Protein AF-A0A920N8Y8-F1 (afdb_monomer_lite)

pLDDT: mean 88.1, std 11.08, range [61.56, 98.25]

Structure (mmCIF, N/CA/C/O backbone):
data_AF-A0A920N8Y8-F1
#
_entry.id   AF-A0A920N8Y8-F1
#
loop_
_atom_site.group_PDB
_atom_site.id
_atom_site.type_symbol
_atom_site.label_atom_id
_atom_site.label_alt_id
_atom_site.label_comp_id
_atom_site.label_asym_id
_atom_site.label_entity_id
_atom_site.label_seq_id
_atom_site.pdbx_PDB_ins_code
_atom_site.Cartn_x
_atom_site.Cartn_y
_atom_site.Cartn_z
_atom_site.occupancy
_atom_site.B_iso_or_equiv
_atom_site.auth_seq_id
_atom_site.auth_comp_id
_atom_site.auth_asym_id
_atom_site.auth_atom_id
_atom_site.pdbx_PDB_model_num
ATOM 1 N N . MET A 1 1 ? -25.276 -5.182 17.660 1.00 71.94 1 MET A N 1
ATOM 2 C CA . MET A 1 1 ? -24.204 -5.355 16.649 1.00 71.94 1 MET A CA 1
ATOM 3 C C . MET A 1 1 ? -24.294 -6.764 16.074 1.00 71.94 1 MET A C 1
ATOM 5 O O . MET A 1 1 ? -24.349 -7.689 16.868 1.00 71.94 1 MET A O 1
ATOM 9 N N . LEU A 1 2 ? -24.325 -6.931 14.742 1.00 94.31 2 LEU A N 1
ATOM 10 C CA . LEU A 1 2 ? -24.539 -8.237 14.080 1.00 94.31 2 LEU A CA 1
ATOM 11 C C . LEU A 1 2 ? -23.317 -9.171 14.110 1.00 94.31 2 LEU A C 1
ATOM 13 O O . LEU A 1 2 ? -23.478 -10.383 14.116 1.00 94.31 2 LEU A O 1
ATOM 17 N N . LEU A 1 3 ? -22.102 -8.617 14.155 1.00 95.31 3 LEU A N 1
ATOM 18 C CA . LEU A 1 3 ? -20.850 -9.386 14.096 1.00 95.31 3 LEU A CA 1
ATOM 19 C C . LEU A 1 3 ? -20.235 -9.683 15.477 1.00 95.31 3 LEU A C 1
ATOM 21 O O . LEU A 1 3 ? -19.101 -10.136 15.551 1.00 95.31 3 LEU A O 1
ATOM 25 N N . GLY A 1 4 ? -20.952 -9.405 16.573 1.00 96.44 4 GLY A N 1
ATOM 26 C CA . GLY A 1 4 ? -20.460 -9.683 17.932 1.00 96.44 4 GLY A CA 1
ATOM 27 C C . GLY A 1 4 ? -19.572 -8.601 18.561 1.00 96.44 4 GLY A C 1
ATOM 28 O O . GLY A 1 4 ? -19.017 -8.820 19.630 1.00 96.44 4 GLY A O 1
ATOM 29 N N 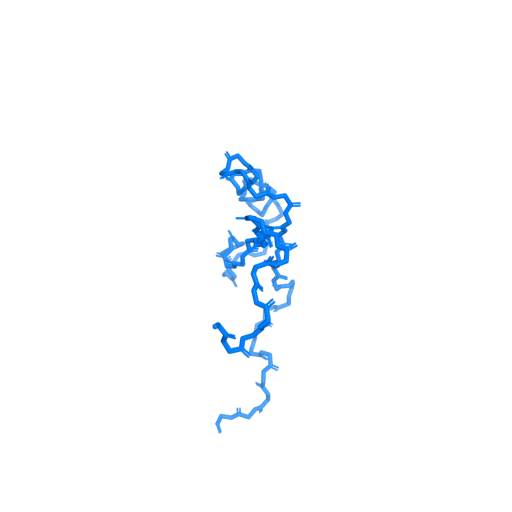. GLY A 1 5 ? -19.475 -7.416 17.954 1.00 96.25 5 GLY A N 1
ATOM 30 C CA . GLY A 1 5 ? -18.667 -6.312 18.487 1.00 96.25 5 GLY A CA 1
ATOM 31 C C . GLY A 1 5 ? -17.280 -6.205 17.854 1.00 96.25 5 GLY A C 1
ATOM 32 O O . GLY A 1 5 ? -16.870 -7.059 17.071 1.00 96.25 5 GLY A O 1
ATOM 33 N N . ALA A 1 6 ? -16.568 -5.114 18.143 1.00 95.31 6 ALA A N 1
ATOM 34 C CA . ALA A 1 6 ? -15.222 -4.893 17.622 1.00 95.31 6 ALA A CA 1
ATOM 35 C C . ALA A 1 6 ? -14.200 -5.762 18.374 1.00 95.31 6 ALA A C 1
ATOM 37 O O . ALA A 1 6 ? -14.104 -5.692 19.595 1.00 95.31 6 ALA A O 1
ATOM 38 N N . CYS A 1 7 ? -13.407 -6.556 17.647 1.00 96.00 7 CYS A N 1
ATOM 39 C CA . CYS A 1 7 ? -12.334 -7.367 18.244 1.00 96.00 7 CYS A CA 1
ATOM 40 C C . CYS A 1 7 ? -10.989 -6.627 18.347 1.00 96.00 7 CYS A C 1
ATOM 42 O O . CYS A 1 7 ? -10.052 -7.150 18.943 1.00 96.00 7 CYS A O 1
ATOM 44 N N . ARG A 1 8 ? -10.854 -5.471 17.684 1.00 97.25 8 ARG A N 1
ATOM 45 C CA . ARG A 1 8 ? -9.673 -4.596 17.713 1.00 97.25 8 ARG A CA 1
ATOM 46 C C . ARG A 1 8 ? -10.010 -3.219 17.146 1.00 97.25 8 ARG A C 1
ATOM 48 O O . ARG A 1 8 ? -10.887 -3.117 16.291 1.00 97.25 8 ARG A O 1
ATOM 55 N N . ASP A 1 9 ? -9.231 -2.216 17.534 1.00 97.44 9 ASP A N 1
ATOM 56 C CA . ASP A 1 9 ? -9.456 -0.822 17.123 1.00 97.44 9 ASP A CA 1
ATOM 57 C C . ASP A 1 9 ? -8.839 -0.473 15.762 1.00 97.44 9 ASP A C 1
ATOM 59 O O . ASP A 1 9 ? -9.249 0.487 15.112 1.00 97.44 9 ASP A O 1
ATOM 63 N N . LYS A 1 10 ? -7.824 -1.230 15.323 1.00 96.75 10 LYS A N 1
ATOM 64 C CA . LYS A 1 10 ? -7.094 -0.984 14.071 1.00 96.75 10 LYS A CA 1
ATOM 65 C C . LYS A 1 10 ? -6.818 -2.281 13.320 1.00 96.75 10 LYS A C 1
ATOM 67 O O . LYS A 1 10 ? -6.555 -3.323 13.919 1.00 96.75 10 LYS A O 1
ATOM 72 N N . ILE A 1 11 ? -6.831 -2.198 11.993 1.00 96.44 11 ILE A N 1
ATOM 73 C CA . ILE A 1 11 ? -6.508 -3.297 11.079 1.00 96.44 11 ILE A CA 1
ATOM 74 C C . ILE A 1 11 ? -5.262 -2.897 10.292 1.00 96.44 11 ILE A C 1
ATOM 76 O O . ILE A 1 11 ? -5.225 -1.816 9.708 1.00 96.44 11 ILE A O 1
ATOM 80 N N . ARG A 1 12 ? -4.237 -3.756 10.271 1.00 96.62 12 ARG A N 1
ATOM 81 C CA . ARG A 1 12 ? -3.082 -3.548 9.389 1.00 96.62 12 ARG A CA 1
ATOM 82 C C . ARG A 1 12 ? -3.471 -3.866 7.953 1.00 96.62 12 ARG A C 1
ATOM 84 O O . ARG A 1 12 ? -4.163 -4.849 7.701 1.00 96.62 12 ARG A O 1
ATOM 91 N N . VAL A 1 13 ? -2.971 -3.058 7.031 1.00 97.31 13 VAL A N 1
ATOM 92 C CA . VAL A 1 13 ? -3.170 -3.224 5.592 1.00 97.31 13 VAL A CA 1
ATOM 93 C C . VAL A 1 13 ? -1.823 -3.395 4.899 1.00 97.31 13 VAL A C 1
ATOM 95 O O . VAL A 1 13 ? -0.787 -2.994 5.429 1.00 97.31 13 VAL A O 1
ATOM 98 N N . TYR A 1 14 ? -1.850 -3.989 3.711 1.00 97.50 14 TYR A N 1
ATOM 99 C CA . TYR A 1 14 ? -0.707 -4.041 2.805 1.00 97.50 14 TYR A CA 1
ATOM 100 C C . TYR A 1 14 ? -0.957 -3.119 1.607 1.00 97.50 14 TYR A C 1
ATOM 102 O O . TYR A 1 14 ? -2.106 -2.907 1.215 1.00 97.50 14 TYR A O 1
ATOM 110 N N . ALA A 1 15 ? 0.110 -2.584 1.017 1.00 97.06 15 ALA A N 1
ATOM 111 C CA . ALA A 1 15 ? 0.032 -1.803 -0.211 1.00 97.06 15 ALA A CA 1
ATOM 112 C C . ALA A 1 15 ? 0.007 -2.729 -1.431 1.00 97.06 15 ALA A C 1
ATOM 114 O O . ALA A 1 15 ? 0.871 -3.595 -1.580 1.00 97.06 15 ALA A O 1
ATOM 115 N N . ASN A 1 16 ? -0.961 -2.523 -2.321 1.00 94.31 16 ASN A N 1
ATOM 116 C CA . ASN A 1 16 ? -1.028 -3.160 -3.634 1.00 94.31 16 ASN A CA 1
ATOM 117 C C . ASN A 1 16 ? -1.017 -2.088 -4.732 1.00 94.31 16 ASN A C 1
ATOM 119 O O . ASN A 1 16 ? -1.510 -0.987 -4.499 1.00 94.31 16 ASN A O 1
ATOM 123 N N . GLY A 1 17 ? -0.495 -2.413 -5.918 1.00 90.00 17 GLY A N 1
ATOM 124 C CA . GLY A 1 17 ? -0.446 -1.487 -7.060 1.00 90.00 17 GLY A CA 1
ATOM 125 C C . GLY A 1 17 ? 0.650 -0.416 -6.976 1.00 90.00 17 GLY A C 1
ATOM 126 O O . GLY A 1 17 ? 0.593 0.576 -7.694 1.00 90.00 17 GLY A O 1
ATOM 127 N N . TRP A 1 18 ? 1.641 -0.596 -6.100 1.00 92.31 18 TRP A N 1
ATOM 128 C CA . TRP A 1 18 ? 2.734 0.361 -5.898 1.00 92.31 18 TRP A CA 1
ATOM 129 C C . TRP A 1 18 ? 3.870 0.227 -6.924 1.00 92.31 18 TRP A C 1
ATOM 131 O O . TRP A 1 18 ? 4.615 1.181 -7.132 1.00 92.31 18 TRP A O 1
ATOM 141 N N . SER A 1 19 ? 4.006 -0.948 -7.545 1.00 87.62 19 SER A N 1
ATOM 142 C CA . SER A 1 19 ? 5.177 -1.329 -8.338 1.00 87.62 19 SER A CA 1
ATOM 143 C C . SER A 1 19 ? 5.166 -0.831 -9.782 1.00 87.62 19 SER A C 1
ATOM 145 O O . SER A 1 19 ? 6.140 -1.083 -10.472 1.00 87.62 19 SER A O 1
ATOM 147 N N . ASP A 1 20 ? 4.092 -0.168 -10.240 1.00 77.19 20 ASP A N 1
ATOM 148 C CA . ASP A 1 20 ? 3.896 0.249 -11.641 1.00 77.19 20 ASP A CA 1
ATOM 149 C C . ASP A 1 20 ? 4.218 -0.904 -12.613 1.00 77.19 20 ASP A C 1
ATOM 151 O O . ASP A 1 20 ? 5.319 -1.027 -13.147 1.00 77.19 20 ASP A O 1
ATOM 155 N N . GLY A 1 21 ? 3.243 -1.804 -12.797 1.00 69.50 21 GLY A N 1
ATOM 156 C CA . GLY A 1 21 ? 3.385 -3.099 -13.487 1.00 69.50 21 GLY A CA 1
ATOM 157 C C . GLY A 1 21 ? 3.800 -3.058 -14.967 1.00 69.50 21 GLY A C 1
ATOM 158 O O . GLY A 1 21 ? 3.653 -4.058 -15.664 1.00 69.50 21 GLY A O 1
ATOM 159 N N . SER A 1 22 ? 4.286 -1.918 -15.457 1.00 61.97 22 SER A N 1
ATOM 160 C CA . SER A 1 22 ? 4.750 -1.686 -16.818 1.00 61.97 22 SER A CA 1
ATOM 161 C C . SER A 1 22 ? 6.276 -1.765 -16.985 1.00 61.97 22 SER A C 1
ATOM 163 O O . SER A 1 22 ? 6.736 -1.922 -18.118 1.00 61.97 22 SER A O 1
ATOM 165 N N . ARG A 1 23 ? 7.080 -1.682 -15.906 1.00 67.62 23 ARG A N 1
ATOM 166 C CA . ARG A 1 23 ? 8.555 -1.640 -16.001 1.00 67.62 23 ARG A CA 1
ATOM 167 C C . ARG A 1 23 ? 9.253 -2.580 -15.015 1.00 67.62 23 ARG A C 1
ATOM 169 O O . ARG A 1 23 ? 9.240 -2.362 -13.811 1.00 67.62 23 ARG A O 1
ATOM 176 N N . TRP A 1 24 ? 9.932 -3.587 -15.564 1.00 75.50 24 TRP A N 1
ATOM 177 C CA . TRP A 1 24 ? 10.803 -4.529 -14.846 1.00 75.50 24 TRP A CA 1
ATOM 178 C C . TRP A 1 24 ? 12.232 -3.991 -14.698 1.00 75.50 24 TRP A C 1
ATOM 180 O O . TRP A 1 24 ? 13.194 -4.651 -15.077 1.00 75.50 24 TRP A O 1
ATOM 190 N N . ASP A 1 25 ? 12.364 -2.768 -14.187 1.00 86.75 25 ASP A N 1
ATOM 191 C CA . ASP A 1 25 ? 13.658 -2.185 -13.827 1.00 86.75 25 ASP A CA 1
ATOM 192 C C . ASP A 1 25 ? 13.860 -2.284 -12.310 1.00 86.75 25 ASP A C 1
ATOM 194 O O . ASP A 1 25 ? 13.068 -1.747 -11.534 1.00 86.75 25 ASP A O 1
ATOM 198 N N . GLU A 1 26 ? 14.906 -2.994 -11.884 1.00 88.00 26 GLU A N 1
ATOM 199 C CA . GLU A 1 26 ? 15.176 -3.287 -10.472 1.00 88.00 26 GLU A CA 1
ATOM 200 C C . GLU A 1 26 ? 15.369 -2.009 -9.650 1.00 88.00 26 GLU A C 1
ATOM 202 O O . GLU A 1 26 ? 14.796 -1.881 -8.566 1.00 88.00 26 GLU A O 1
ATOM 207 N N . ALA A 1 27 ? 16.123 -1.042 -10.181 1.00 91.56 27 ALA A N 1
ATOM 208 C CA . ALA A 1 27 ? 16.400 0.212 -9.487 1.00 91.56 27 ALA A CA 1
ATOM 209 C C . ALA A 1 27 ? 15.113 1.017 -9.260 1.00 91.56 27 ALA A C 1
ATOM 211 O O . ALA A 1 27 ? 14.862 1.513 -8.160 1.00 91.56 27 ALA A O 1
ATOM 212 N N . PHE A 1 28 ? 14.261 1.090 -10.282 1.00 89.69 28 PHE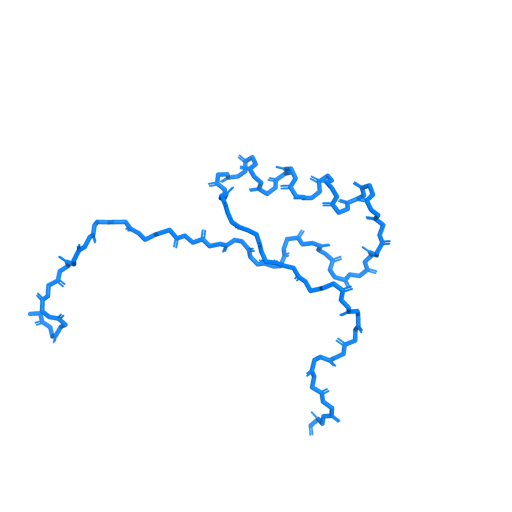 A N 1
ATOM 213 C CA . PHE A 1 28 ? 12.960 1.735 -10.181 1.00 89.69 28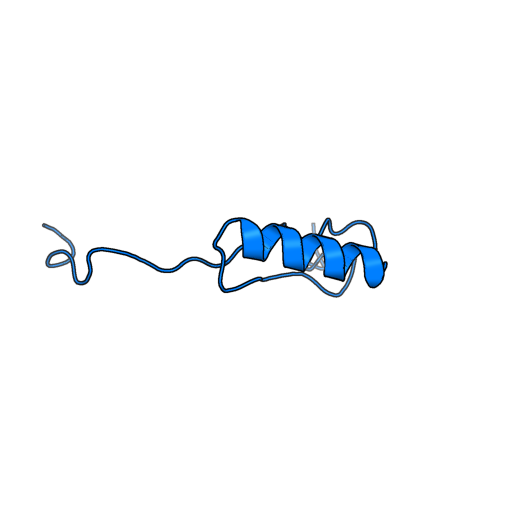 PHE A CA 1
ATOM 214 C C . PHE A 1 28 ? 12.019 1.020 -9.196 1.00 89.69 28 PHE A C 1
ATOM 216 O O . PHE A 1 28 ? 11.368 1.676 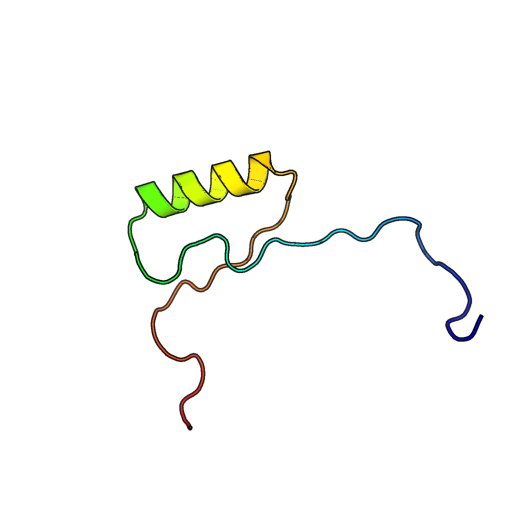-8.383 1.00 89.69 28 PHE A O 1
ATOM 223 N N . LEU A 1 29 ? 11.961 -0.316 -9.216 1.00 90.81 29 LEU A N 1
ATOM 224 C CA . LEU A 1 29 ? 11.156 -1.087 -8.263 1.00 90.81 29 LEU A CA 1
ATOM 225 C C . LEU A 1 29 ? 11.636 -0.884 -6.820 1.00 90.81 29 LEU A C 1
ATOM 227 O O . LEU A 1 29 ? 10.811 -0.715 -5.922 1.00 90.81 29 LEU A O 1
ATOM 231 N N . ALA A 1 30 ? 12.949 -0.852 -6.589 1.00 93.06 30 ALA A N 1
ATOM 232 C CA . ALA A 1 30 ? 13.512 -0.576 -5.271 1.00 93.06 30 ALA A CA 1
ATOM 233 C C . ALA A 1 30 ? 13.117 0.825 -4.767 1.00 93.06 30 ALA A C 1
ATOM 235 O O . ALA A 1 30 ? 12.628 0.956 -3.644 1.00 93.06 30 ALA A O 1
ATOM 236 N N . ASP A 1 31 ? 13.235 1.854 -5.612 1.00 94.88 31 ASP A N 1
ATOM 237 C CA . ASP A 1 31 ? 12.818 3.227 -5.293 1.00 94.88 31 ASP A CA 1
ATOM 238 C C . ASP A 1 31 ? 11.315 3.312 -4.957 1.00 94.88 31 ASP A C 1
ATOM 240 O O . ASP A 1 31 ? 10.916 3.880 -3.936 1.00 94.88 31 ASP A O 1
ATOM 244 N N . LYS A 1 32 ? 10.456 2.652 -5.747 1.00 93.75 32 LYS A N 1
ATOM 245 C CA . LYS A 1 32 ? 9.010 2.590 -5.472 1.00 93.75 32 LYS A CA 1
ATOM 246 C C . LYS A 1 32 ? 8.671 1.852 -4.181 1.00 93.75 32 LYS A C 1
ATOM 248 O O . LYS A 1 32 ? 7.724 2.247 -3.489 1.00 93.75 32 LYS A O 1
ATOM 253 N N . ALA A 1 33 ? 9.424 0.811 -3.833 1.00 95.00 33 ALA A N 1
ATOM 254 C CA . ALA A 1 33 ? 9.241 0.095 -2.577 1.00 95.00 33 ALA A CA 1
ATOM 255 C C . ALA A 1 33 ? 9.556 1.010 -1.386 1.00 95.00 33 ALA A C 1
ATOM 257 O O . ALA A 1 33 ? 8.737 1.116 -0.470 1.00 95.00 33 ALA A O 1
ATOM 258 N N . VAL A 1 34 ? 10.682 1.733 -1.438 1.00 97.38 34 VAL A N 1
ATOM 259 C CA . VAL A 1 34 ? 11.083 2.700 -0.402 1.00 97.38 34 VAL A CA 1
ATOM 260 C C . VAL A 1 34 ? 10.025 3.792 -0.234 1.00 97.38 34 VAL A C 1
ATOM 262 O O . VAL A 1 34 ? 9.512 3.967 0.870 1.00 97.38 34 VAL A O 1
ATOM 265 N N . GLN A 1 35 ? 9.583 4.428 -1.323 1.00 96.62 35 GLN A N 1
ATOM 266 C CA . GLN A 1 35 ? 8.520 5.448 -1.281 1.00 96.62 35 GLN A CA 1
ATOM 267 C C . GLN A 1 35 ? 7.204 4.919 -0.689 1.00 96.62 35 GLN A C 1
ATOM 269 O O . GLN A 1 35 ? 6.419 5.663 -0.100 1.00 96.62 35 GLN A O 1
ATOM 274 N N . THR A 1 36 ? 6.914 3.630 -0.866 1.00 97.19 36 THR A N 1
ATOM 275 C CA . THR A 1 36 ? 5.711 3.000 -0.306 1.00 97.19 36 THR A CA 1
ATOM 276 C C . THR A 1 36 ? 5.853 2.750 1.194 1.00 97.19 36 THR A C 1
ATOM 278 O O . THR A 1 36 ? 4.889 2.942 1.938 1.00 97.19 36 THR A O 1
ATOM 281 N N . ILE A 1 37 ? 7.051 2.389 1.651 1.00 97.69 37 ILE A N 1
ATOM 282 C CA . ILE A 1 37 ? 7.375 2.252 3.076 1.00 97.69 37 ILE A CA 1
ATOM 283 C C . ILE A 1 37 ? 7.314 3.615 3.776 1.00 97.69 37 ILE A C 1
ATOM 285 O O . ILE A 1 37 ? 6.726 3.719 4.850 1.00 97.69 37 ILE A O 1
ATOM 289 N N . GLU A 1 38 ? 7.820 4.679 3.146 1.00 98.25 38 GLU A N 1
ATOM 290 C CA . GLU A 1 38 ? 7.768 6.053 3.675 1.00 98.25 38 GLU A CA 1
ATOM 291 C C . GLU A 1 38 ? 6.334 6.573 3.874 1.00 98.25 38 GLU A C 1
ATOM 293 O O . GLU A 1 38 ? 6.084 7.399 4.749 1.00 98.25 38 GLU A O 1
ATOM 298 N N . LYS A 1 39 ? 5.354 6.030 3.137 1.00 97.12 39 LYS A N 1
ATOM 299 C CA . LYS A 1 39 ? 3.917 6.296 3.353 1.00 97.12 39 LYS A CA 1
ATOM 300 C C . LYS A 1 39 ? 3.339 5.592 4.590 1.00 97.12 39 LYS A C 1
ATOM 302 O O . LYS A 1 39 ? 2.155 5.753 4.882 1.00 97.12 39 LYS A O 1
ATOM 307 N N . GLY A 1 40 ? 4.139 4.800 5.304 1.00 97.62 40 GLY A N 1
ATOM 308 C CA . GLY A 1 40 ? 3.758 4.090 6.527 1.00 97.62 40 GLY A CA 1
ATOM 309 C C . GLY A 1 40 ? 3.287 2.649 6.316 1.00 97.62 40 GLY A C 1
ATOM 310 O O . GLY A 1 40 ? 2.831 2.008 7.267 1.00 97.62 40 GLY A O 1
ATOM 311 N N . PHE A 1 41 ? 3.385 2.110 5.097 1.00 98.12 41 PHE A N 1
ATOM 312 C CA . PHE A 1 41 ? 3.089 0.699 4.863 1.00 98.12 41 PHE A CA 1
ATOM 313 C C . PHE A 1 41 ? 4.230 -0.187 5.355 1.00 98.12 41 PHE A C 1
ATOM 315 O O . PHE A 1 41 ? 5.405 0.090 5.146 1.00 98.12 41 PHE A O 1
ATOM 322 N N . THR A 1 42 ? 3.861 -1.305 5.974 1.00 97.62 42 THR A N 1
ATOM 323 C CA . THR A 1 42 ? 4.810 -2.311 6.485 1.00 97.62 42 THR A CA 1
ATOM 324 C C . THR A 1 42 ? 4.705 -3.646 5.747 1.00 97.62 42 THR A C 1
ATOM 326 O O . THR A 1 42 ? 5.399 -4.599 6.087 1.00 97.62 42 THR A O 1
ATOM 329 N N . ALA A 1 43 ? 3.833 -3.728 4.740 1.00 97.94 43 ALA A N 1
ATOM 330 C CA . ALA A 1 43 ? 3.635 -4.900 3.897 1.00 97.94 43 ALA A CA 1
ATOM 331 C C . ALA A 1 43 ? 3.304 -4.455 2.468 1.00 97.94 43 ALA A C 1
ATOM 333 O O . ALA A 1 43 ? 2.484 -3.555 2.271 1.00 97.94 43 ALA A O 1
ATOM 334 N N . LEU A 1 44 ? 3.943 -5.084 1.482 1.00 95.75 44 LEU A N 1
ATOM 335 C CA . LEU A 1 44 ? 3.848 -4.740 0.067 1.00 95.75 44 LEU A CA 1
ATOM 336 C C . LEU A 1 44 ? 3.508 -6.001 -0.735 1.00 95.75 44 LEU A C 1
ATOM 338 O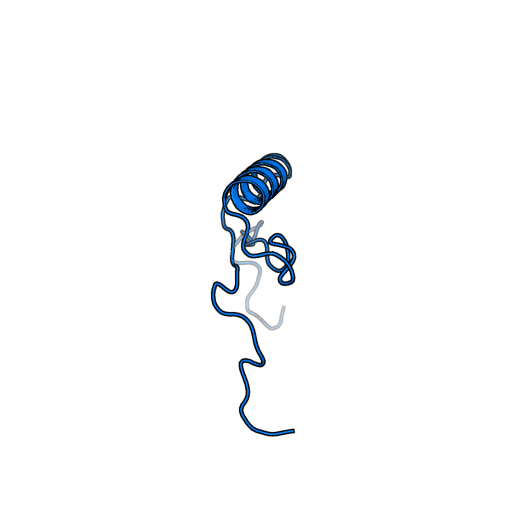 O . LEU A 1 44 ? 4.094 -7.058 -0.510 1.00 95.75 44 LEU A O 1
ATOM 342 N N . LYS A 1 45 ? 2.576 -5.883 -1.682 1.00 93.69 45 LYS A N 1
ATOM 343 C CA . LYS A 1 45 ? 2.260 -6.913 -2.679 1.00 93.69 45 LYS A CA 1
ATOM 344 C C . LYS A 1 45 ? 2.542 -6.354 -4.068 1.00 93.69 45 LYS A C 1
ATOM 346 O O . LYS A 1 45 ? 2.124 -5.235 -4.356 1.00 93.69 45 LYS A O 1
ATOM 351 N N . PHE A 1 46 ? 3.237 -7.110 -4.903 1.00 89.12 46 PHE A N 1
ATOM 352 C CA . PHE A 1 46 ? 3.488 -6.771 -6.301 1.00 89.12 46 PHE A CA 1
ATOM 353 C C . PHE A 1 46 ? 3.454 -8.036 -7.156 1.00 89.12 46 PHE A C 1
ATOM 355 O O . PHE A 1 46 ? 3.586 -9.140 -6.626 1.00 89.12 46 PHE A O 1
ATOM 362 N N . ASP A 1 47 ? 3.245 -7.865 -8.457 1.00 86.00 47 ASP A N 1
ATOM 363 C CA . ASP A 1 47 ? 3.062 -8.952 -9.415 1.00 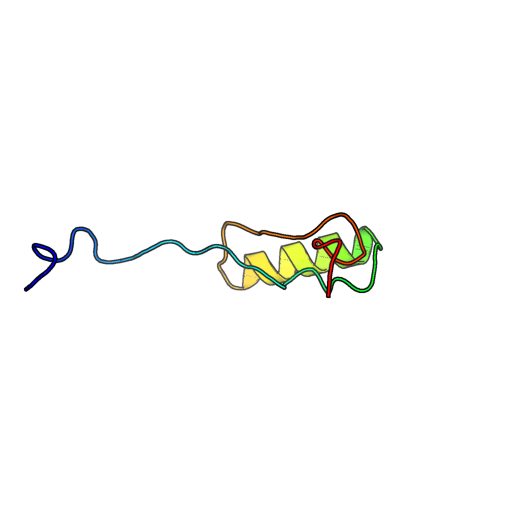86.00 47 ASP A CA 1
ATOM 364 C C . ASP A 1 47 ? 4.339 -9.127 -10.241 1.00 86.00 47 ASP A C 1
ATOM 366 O O . ASP A 1 47 ? 4.541 -8.334 -11.155 1.00 86.00 47 ASP A O 1
ATOM 370 N N . PRO A 1 48 ? 5.212 -10.115 -9.947 1.00 77.94 48 PRO A N 1
ATOM 371 C CA . PRO A 1 48 ? 6.543 -10.185 -10.539 1.00 77.94 48 PRO A CA 1
ATOM 372 C C . PRO A 1 48 ? 6.615 -10.630 -12.004 1.00 77.94 48 PRO A C 1
ATOM 374 O O . PRO A 1 48 ? 7.685 -10.662 -12.606 1.00 77.94 48 PRO A O 1
ATOM 377 N N . ILE A 1 49 ? 5.479 -11.035 -12.562 1.00 79.81 49 ILE A N 1
ATOM 378 C CA . ILE A 1 49 ? 5.389 -11.665 -13.873 1.00 79.81 49 ILE A CA 1
ATOM 379 C C . ILE A 1 49 ? 4.398 -10.847 -14.707 1.00 79.81 49 ILE A C 1
ATOM 381 O O . ILE A 1 49 ? 3.246 -10.702 -14.294 1.00 79.81 49 ILE A O 1
ATOM 385 N N . PRO A 1 50 ? 4.822 -10.288 -15.855 1.00 71.88 50 PRO A N 1
ATOM 386 C CA . PRO A 1 50 ? 3.943 -9.512 -16.716 1.00 71.88 50 PRO A CA 1
ATOM 387 C C . PRO A 1 50 ? 2.957 -10.410 -17.476 1.00 71.88 50 PRO A C 1
ATOM 389 O O . PRO A 1 50 ? 3.227 -11.579 -17.747 1.00 71.88 50 PRO A O 1
ATOM 392 N N . GLY A 1 51 ? 1.834 -9.821 -17.887 1.00 73.38 51 GLY A N 1
ATOM 393 C CA . GLY A 1 51 ? 0.778 -10.498 -18.638 1.00 73.38 51 GLY A CA 1
ATOM 394 C C . GLY A 1 51 ? -0.479 -10.751 -17.803 1.00 73.38 51 GLY A C 1
ATOM 395 O O . GLY A 1 51 ? -0.500 -10.512 -16.594 1.00 73.38 51 GLY A O 1
ATOM 396 N N . PRO A 1 52 ? -1.579 -11.172 -18.440 1.00 72.00 52 PRO A N 1
ATOM 397 C CA . PRO A 1 52 ? -2.808 -11.440 -17.721 1.00 72.00 52 PRO A CA 1
ATOM 398 C C . PRO A 1 52 ? -2.627 -12.666 -16.819 1.00 72.00 52 PRO A C 1
ATOM 400 O O . PRO A 1 52 ? -2.280 -13.751 -17.274 1.00 72.00 52 PRO A O 1
ATOM 403 N N . TRP A 1 53 ? -2.970 -12.516 -15.540 1.00 69.62 53 TRP A N 1
ATOM 404 C CA . TRP A 1 53 ? -3.085 -13.641 -14.602 1.00 69.62 53 TRP A CA 1
ATOM 405 C C . TRP A 1 53 ? -4.222 -14.619 -14.958 1.00 69.62 53 TRP A C 1
ATOM 407 O O . TRP A 1 53 ? -4.398 -15.635 -14.288 1.00 69.62 53 TRP A O 1
ATOM 417 N N . ARG A 1 54 ? -5.030 -14.310 -15.981 1.00 71.44 54 ARG A N 1
ATOM 418 C CA . ARG A 1 54 ? -6.154 -15.127 -16.453 1.00 71.44 54 ARG A CA 1
ATOM 419 C C . ARG A 1 54 ? -5.965 -15.478 -17.925 1.00 71.44 54 ARG A C 1
ATOM 421 O O . ARG A 1 54 ? -5.659 -14.610 -18.732 1.00 71.44 54 ARG A O 1
ATOM 428 N N . THR A 1 55 ? -6.202 -16.741 -18.266 1.00 71.88 55 THR A N 1
ATOM 429 C CA . THR A 1 55 ? -6.041 -17.281 -19.626 1.00 71.88 55 THR A CA 1
ATOM 430 C C . THR A 1 55 ? -7.276 -17.137 -20.522 1.00 71.88 55 THR A C 1
ATOM 432 O O . THR A 1 55 ? -7.210 -17.532 -21.681 1.00 71.88 55 THR A O 1
ATOM 435 N N . PHE A 1 56 ? -8.393 -16.588 -20.030 1.00 70.50 56 PHE A N 1
ATOM 436 C CA . PHE A 1 56 ? -9.648 -16.470 -20.787 1.00 70.50 56 PHE A CA 1
ATOM 437 C C . PHE A 1 56 ? -10.289 -15.085 -20.585 1.00 70.50 56 PHE A C 1
ATOM 439 O O . PHE A 1 56 ? -10.223 -14.548 -19.474 1.00 70.50 56 PHE A O 1
ATOM 446 N N . TYR A 1 57 ? -10.872 -14.536 -21.659 1.00 61.56 57 TYR A N 1
ATOM 447 C CA . TYR A 1 57 ? -11.593 -13.254 -21.703 1.00 61.56 57 TYR A CA 1
ATOM 448 C C . TYR A 1 57 ? -13.094 -13.440 -21.485 1.00 61.56 57 TYR A C 1
ATOM 450 O O . TYR A 1 57 ? -13.632 -14.450 -21.993 1.00 61.56 57 TYR A O 1
#

Radius of gyration: 16.45 Å; chains: 1; bounding box: 41×24×40 Å

Foldseek 3Di:
DVVPDDPDDDDADEDEPQQVLPDPDPVSSVVSVVVRVVVVHPHYDDDNDDDDPDPDD

Secondary structure (DSSP, 8-state):
-TTSS-S-S-----EES-S-TT---HHHHHHHHHHHHHTT-S-EE---S-S-S-S--

Sequence (57 aa):
MLLGGACRDKIRVYANGWSDGSRWDEAFLADKAVQTIEKGFTALKFDPIPGPWRTFY